Protein AF-A0A377ZDM0-F1 (afdb_monomer_lite)

Secondary structure (DSSP, 8-state):
-PPPSSPPPPPPHHHHHHHHHHHHHHHHHSTT-----HHHHHHHHHHHHHHHHHHHHHHHHHHHHHHHHHHHHHHHHHHHHHHHHHHHHHHHHHHHHHHHHHHHSSSSS----

Organism: Klebsiella pneumoniae subsp. ozaenae (NCBI:txid574)

Radius of gyration: 39.01 Å; chains: 1; bounding box: 46×31×121 Å

Structure (mmCIF, N/CA/C/O backbone):
data_AF-A0A377ZDM0-F1
#
_entry.id   AF-A0A377ZDM0-F1
#
loop_
_atom_site.group_PDB
_atom_site.id
_atom_site.type_symbol
_atom_site.label_atom_id
_atom_site.label_alt_id
_atom_site.label_comp_id
_atom_site.label_asym_id
_atom_site.label_entity_id
_atom_site.label_seq_id
_atom_site.pdbx_PDB_ins_code
_atom_site.Cartn_x
_atom_site.Cartn_y
_atom_site.Cartn_z
_atom_site.occupancy
_atom_site.B_iso_or_equiv
_atom_site.auth_seq_id
_atom_site.auth_comp_id
_atom_site.auth_asym_id
_atom_site.auth_atom_id
_atom_site.pdbx_PDB_model_num
ATOM 1 N N . MET A 1 1 ? -6.040 -19.755 -20.485 1.00 45.75 1 MET A N 1
ATOM 2 C CA . MET A 1 1 ? -5.988 -18.351 -20.020 1.00 45.75 1 MET A CA 1
ATOM 3 C C . MET A 1 1 ? -7.394 -17.954 -19.605 1.00 45.75 1 MET A C 1
ATOM 5 O O . MET A 1 1 ? -8.294 -18.046 -20.429 1.00 45.75 1 MET A O 1
ATOM 9 N N . THR A 1 2 ? -7.614 -17.626 -18.334 1.00 62.78 2 THR A N 1
ATOM 10 C CA . THR A 1 2 ? -8.941 -17.257 -17.813 1.00 62.78 2 THR A CA 1
ATOM 11 C C . THR A 1 2 ? -9.274 -15.840 -18.268 1.00 62.78 2 THR A C 1
ATOM 13 O O . THR A 1 2 ? -8.457 -14.939 -18.086 1.00 62.78 2 THR A O 1
ATOM 16 N N . GLN A 1 3 ? -10.433 -15.632 -18.896 1.00 71.81 3 GLN A N 1
ATOM 17 C CA . GLN A 1 3 ? -10.826 -14.291 -19.329 1.00 71.81 3 GLN A CA 1
ATOM 18 C C . GLN A 1 3 ? -11.047 -13.376 -18.112 1.00 71.81 3 GLN A C 1
ATOM 20 O O . GLN A 1 3 ? -11.645 -13.814 -17.123 1.00 71.81 3 GLN A O 1
ATOM 25 N N . PRO A 1 4 ? -10.592 -12.112 -18.161 1.00 72.88 4 PRO A N 1
ATOM 26 C C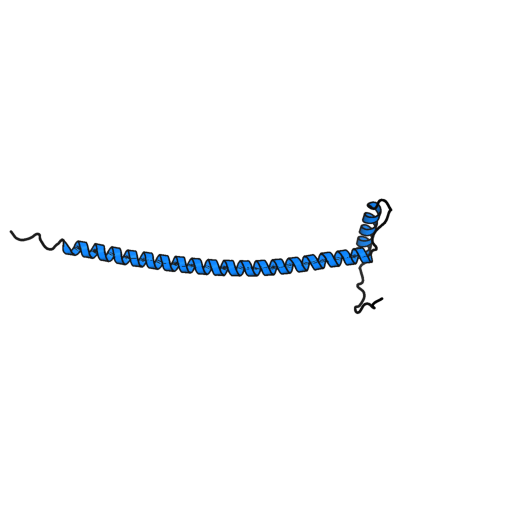A . PRO A 1 4 ? -10.870 -11.153 -17.102 1.00 72.88 4 PRO A CA 1
ATOM 27 C C . PRO A 1 4 ? -12.379 -10.883 -17.022 1.00 72.88 4 PRO A C 1
ATOM 29 O O . PRO A 1 4 ? -13.013 -10.506 -18.002 1.00 72.88 4 PRO A O 1
ATOM 32 N N . THR A 1 5 ? -12.960 -11.058 -15.834 1.00 82.00 5 THR A N 1
ATOM 33 C CA . THR A 1 5 ? -14.405 -10.887 -15.575 1.00 82.00 5 THR A CA 1
ATOM 34 C C . THR A 1 5 ? -14.815 -9.431 -15.331 1.00 82.00 5 THR A C 1
ATOM 36 O O . THR A 1 5 ? -15.992 -9.136 -15.115 1.00 82.00 5 THR A O 1
ATOM 39 N N . LYS A 1 6 ? -13.850 -8.505 -15.324 1.00 85.44 6 LYS A N 1
ATOM 40 C CA . LYS A 1 6 ? -14.031 -7.084 -15.009 1.00 85.44 6 LYS A CA 1
ATOM 41 C C . LYS A 1 6 ? -13.435 -6.215 -16.107 1.00 85.44 6 LYS A C 1
ATOM 43 O O . LYS A 1 6 ? -12.523 -6.632 -16.819 1.00 85.44 6 LYS A O 1
ATOM 48 N N . ARG A 1 7 ? -13.960 -4.990 -16.221 1.00 90.75 7 ARG A N 1
ATOM 49 C CA . ARG A 1 7 ? -13.420 -3.979 -17.136 1.00 90.75 7 ARG A CA 1
ATOM 50 C C . ARG A 1 7 ? -11.947 -3.703 -16.794 1.00 90.75 7 ARG A C 1
ATOM 52 O O . ARG A 1 7 ? -11.626 -3.655 -15.604 1.00 90.75 7 ARG A O 1
ATOM 59 N N . PRO A 1 8 ? -11.074 -3.510 -17.797 1.00 89.38 8 PRO A N 1
ATOM 60 C CA . PRO A 1 8 ? -9.679 -3.166 -17.561 1.00 89.38 8 PRO A CA 1
ATOM 61 C C . PRO A 1 8 ? -9.536 -1.876 -16.752 1.00 89.38 8 PRO A C 1
ATOM 63 O O . PRO A 1 8 ? -10.307 -0.931 -16.929 1.00 89.38 8 PRO A O 1
ATOM 66 N N . ILE A 1 9 ? -8.526 -1.840 -15.885 1.00 90.31 9 ILE A N 1
ATOM 67 C CA . ILE A 1 9 ? -8.127 -0.619 -15.185 1.00 90.31 9 ILE A CA 1
ATOM 68 C C . ILE A 1 9 ? -7.293 0.209 -16.158 1.00 90.31 9 ILE A C 1
ATOM 70 O O . ILE A 1 9 ? -6.299 -0.278 -16.695 1.00 90.31 9 ILE A O 1
ATOM 74 N N . ILE A 1 10 ? -7.709 1.452 -16.384 1.00 94.25 10 ILE A N 1
ATOM 75 C CA . ILE A 1 10 ? -6.989 2.399 -17.233 1.00 94.25 10 ILE A CA 1
ATOM 76 C C . ILE A 1 10 ? -6.149 3.300 -16.334 1.00 94.25 10 ILE A C 1
ATOM 78 O O . ILE A 1 10 ? -6.666 3.877 -15.377 1.00 94.25 10 ILE A O 1
ATOM 82 N N . LEU A 1 11 ? -4.861 3.404 -16.644 1.00 94.50 11 LEU A N 1
ATOM 83 C CA . LEU A 1 11 ? -3.921 4.253 -15.923 1.00 94.50 11 LEU A CA 1
ATOM 84 C C . LEU A 1 11 ? -3.789 5.608 -16.617 1.00 94.50 11 LEU A C 1
ATOM 86 O O . LEU A 1 11 ? -3.846 5.702 -17.844 1.00 94.50 11 LEU A O 1
ATOM 90 N N . SER A 1 12 ? -3.606 6.662 -15.828 1.00 97.38 12 SER A N 1
ATOM 91 C CA . SER A 1 12 ? -3.309 7.992 -16.354 1.00 97.38 12 SER A CA 1
ATOM 92 C C . SER A 1 12 ? -1.879 8.069 -16.894 1.00 97.38 12 SER A C 1
ATOM 94 O O . SER A 1 12 ? -1.015 7.266 -16.534 1.00 97.38 12 SER A O 1
ATOM 96 N N . GLN A 1 13 ? -1.595 9.094 -17.701 1.00 97.19 13 GLN A N 1
ATOM 97 C CA . GLN A 1 13 ? -0.247 9.326 -18.227 1.00 97.19 13 GLN A CA 1
ATOM 98 C C . GLN A 1 13 ? 0.798 9.470 -17.111 1.00 97.19 13 GLN A C 1
ATOM 100 O O . GLN A 1 13 ? 1.893 8.926 -17.207 1.00 97.19 13 GLN A O 1
ATOM 105 N N . ALA A 1 14 ? 0.447 10.171 -16.030 1.00 97.69 14 ALA A N 1
ATOM 106 C CA . ALA A 1 14 ? 1.339 10.352 -14.889 1.00 97.69 14 ALA A CA 1
ATOM 107 C C . ALA A 1 14 ? 1.625 9.024 -14.167 1.00 97.69 14 ALA A C 1
ATOM 109 O O . ALA A 1 14 ? 2.754 8.779 -13.753 1.00 97.69 14 ALA A O 1
ATOM 110 N N . GLN A 1 15 ? 0.618 8.152 -14.045 1.00 97.12 15 GLN A N 1
ATOM 111 C CA . GLN A 1 15 ? 0.784 6.824 -13.450 1.00 97.12 15 GLN A CA 1
ATOM 112 C C . GLN A 1 15 ? 1.669 5.929 -14.321 1.00 97.12 15 GLN A C 1
ATOM 114 O O . GLN A 1 15 ? 2.561 5.270 -13.797 1.00 97.12 15 GLN A O 1
ATOM 119 N N . MET A 1 16 ? 1.471 5.951 -15.642 1.00 97.62 16 MET A N 1
ATOM 120 C CA . MET A 1 16 ? 2.323 5.223 -16.586 1.00 97.62 16 MET A CA 1
ATOM 121 C C . MET A 1 16 ? 3.779 5.690 -16.516 1.00 97.62 16 MET A C 1
ATOM 123 O O . MET A 1 16 ? 4.666 4.863 -16.333 1.00 97.62 16 MET A O 1
ATOM 127 N N . ALA A 1 17 ? 4.023 7.003 -16.549 1.00 97.75 17 ALA A N 1
ATOM 128 C CA . ALA A 1 17 ? 5.371 7.559 -16.440 1.00 97.75 17 ALA A CA 1
ATOM 129 C C . ALA A 1 17 ? 6.060 7.178 -15.115 1.00 97.75 17 ALA A C 1
ATOM 131 O O . ALA A 1 17 ? 7.254 6.884 -15.087 1.00 97.75 17 ALA A O 1
ATOM 132 N N . ALA A 1 18 ? 5.310 7.141 -14.009 1.00 97.56 18 ALA A N 1
ATOM 133 C CA . ALA A 1 18 ? 5.839 6.689 -12.725 1.00 97.56 18 ALA A CA 1
ATOM 134 C C . ALA A 1 18 ? 6.217 5.197 -12.744 1.00 97.56 18 ALA A C 1
ATOM 136 O O . ALA A 1 18 ? 7.271 4.831 -12.226 1.00 97.56 18 ALA A O 1
ATOM 137 N N . LEU A 1 19 ? 5.394 4.342 -13.361 1.00 97.00 19 LEU A N 1
ATOM 138 C CA . LEU A 1 19 ? 5.682 2.911 -13.499 1.00 97.00 19 LEU A CA 1
ATOM 139 C C . LEU A 1 19 ? 6.885 2.646 -14.411 1.00 97.00 19 LEU A C 1
ATOM 141 O O . LEU A 1 19 ? 7.716 1.802 -14.088 1.00 97.00 19 LEU A O 1
ATOM 145 N N . GLU A 1 20 ? 7.011 3.387 -15.512 1.00 97.56 20 GLU A N 1
ATOM 146 C CA . GLU A 1 20 ? 8.177 3.328 -16.401 1.00 97.56 20 GLU A CA 1
ATOM 147 C C . GLU A 1 20 ? 9.456 3.727 -15.670 1.00 97.56 20 GLU A C 1
ATOM 149 O O . GLU A 1 20 ? 10.479 3.055 -15.796 1.00 97.56 20 GLU A O 1
ATOM 154 N N . LYS A 1 21 ? 9.394 4.781 -14.847 1.00 97.50 21 LYS A N 1
ATOM 155 C CA . LYS A 1 21 ? 10.525 5.179 -14.010 1.00 97.50 21 LYS A CA 1
ATOM 156 C C . LYS A 1 21 ? 10.939 4.048 -13.065 1.00 97.50 21 LYS A C 1
ATOM 158 O O . LYS A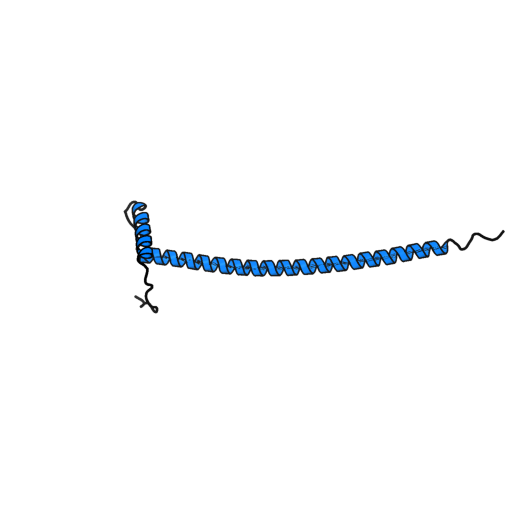 1 21 ? 12.110 3.696 -13.037 1.00 97.50 21 LYS A O 1
ATOM 163 N N . ILE A 1 22 ? 9.987 3.435 -12.357 1.00 96.88 22 ILE A N 1
ATOM 164 C CA . ILE A 1 22 ? 10.272 2.302 -11.460 1.00 96.88 22 ILE A CA 1
ATOM 165 C C . ILE A 1 22 ? 10.913 1.146 -12.235 1.00 96.88 22 ILE A C 1
ATOM 167 O O . ILE A 1 22 ? 11.915 0.592 -11.799 1.00 96.88 22 ILE A O 1
ATOM 171 N N . GLN A 1 23 ? 10.371 0.794 -13.401 1.00 97.19 23 GLN A N 1
ATOM 172 C CA . GLN A 1 23 ? 10.933 -0.269 -14.230 1.00 97.19 23 GLN A CA 1
ATOM 173 C C . GLN A 1 23 ? 12.374 0.037 -14.669 1.00 97.19 23 GLN A C 1
ATOM 175 O O . GLN A 1 23 ? 13.212 -0.865 -14.713 1.00 97.19 23 GLN A O 1
ATOM 180 N N . ASN A 1 24 ? 12.671 1.293 -15.003 1.00 96.69 24 ASN A N 1
ATOM 181 C CA . ASN A 1 24 ? 14.019 1.725 -15.365 1.00 96.69 24 ASN A CA 1
ATOM 182 C C . ASN A 1 24 ? 14.971 1.647 -14.168 1.00 96.69 24 ASN A C 1
ATOM 184 O O . ASN A 1 24 ? 16.047 1.070 -14.303 1.00 96.69 24 ASN A O 1
ATOM 188 N N . ASP A 1 25 ? 14.543 2.123 -13.000 1.00 96.19 25 ASP A N 1
ATOM 189 C CA . ASP A 1 25 ? 15.327 2.053 -11.766 1.00 96.19 25 ASP A CA 1
ATOM 190 C C . ASP A 1 25 ? 15.653 0.588 -11.399 1.00 96.19 25 ASP A C 1
ATOM 192 O O . ASP A 1 25 ? 16.771 0.272 -10.998 1.00 96.19 25 ASP A O 1
ATOM 196 N N . GLU A 1 26 ? 14.703 -0.341 -11.562 1.00 94.69 26 GLU A N 1
ATOM 197 C CA . GLU A 1 26 ? 14.939 -1.776 -11.334 1.00 94.69 26 GLU A CA 1
ATOM 198 C C . GLU A 1 26 ? 15.903 -2.381 -12.362 1.00 94.69 26 GLU A C 1
ATOM 200 O O . GLU A 1 26 ? 16.760 -3.198 -12.015 1.00 94.69 26 GLU A O 1
ATOM 205 N N . ARG A 1 27 ? 15.820 -1.935 -13.619 1.00 95.50 27 ARG A N 1
ATOM 206 C CA . ARG A 1 27 ? 16.733 -2.368 -14.679 1.00 95.50 27 ARG A CA 1
ATOM 207 C C . ARG A 1 27 ? 18.172 -1.962 -14.384 1.00 95.50 27 ARG A C 1
ATOM 209 O O . ARG A 1 27 ? 19.072 -2.769 -14.591 1.00 95.50 27 ARG A O 1
ATOM 216 N N . GLU A 1 28 ? 18.380 -0.740 -13.906 1.00 95.12 28 GLU A N 1
ATOM 217 C CA . GLU A 1 28 ? 19.703 -0.219 -13.547 1.00 95.12 28 GLU A CA 1
ATOM 218 C C . GLU A 1 28 ? 20.318 -0.954 -12.350 1.00 95.12 28 GLU A C 1
ATOM 220 O O . GLU A 1 28 ? 21.528 -1.171 -12.312 1.00 95.12 28 GLU A O 1
ATOM 225 N N . LYS A 1 29 ? 19.493 -1.385 -11.389 1.00 94.19 29 LYS A N 1
ATOM 226 C CA . LYS A 1 29 ? 19.947 -2.163 -10.223 1.00 94.19 29 LYS A CA 1
ATOM 227 C C . LYS A 1 29 ? 20.294 -3.611 -10.563 1.00 94.19 29 LYS A C 1
ATOM 229 O O . LYS A 1 29 ? 21.047 -4.250 -9.829 1.00 94.19 29 LYS A O 1
ATOM 234 N N . SER A 1 30 ? 19.721 -4.156 -11.632 1.00 91.69 30 SER A N 1
ATOM 235 C CA . SER A 1 30 ? 19.952 -5.540 -12.024 1.00 91.69 30 SER A CA 1
ATOM 236 C C . SER A 1 30 ? 21.297 -5.688 -12.754 1.00 91.69 30 SER A C 1
ATOM 238 O O . SER A 1 30 ? 21.480 -5.076 -13.807 1.00 91.69 30 SER A O 1
ATOM 240 N N . PRO A 1 31 ? 22.178 -6.623 -12.345 1.00 90.44 31 PRO A N 1
ATOM 241 C CA . PRO A 1 31 ? 23.441 -6.890 -13.047 1.00 90.44 31 PRO A CA 1
ATOM 242 C C . PRO A 1 31 ? 23.250 -7.367 -14.498 1.00 90.44 31 PRO A C 1
ATOM 244 O O . PRO A 1 31 ? 24.164 -7.262 -15.309 1.00 90.44 31 PRO A O 1
ATOM 247 N N . TYR A 1 32 ? 22.058 -7.866 -14.838 1.00 92.00 32 TYR A N 1
ATOM 248 C CA . TYR A 1 32 ? 21.696 -8.322 -16.184 1.00 92.00 32 TYR A CA 1
ATOM 249 C C . TYR A 1 32 ? 20.799 -7.344 -16.956 1.00 92.00 32 TYR A C 1
ATOM 251 O O . TYR A 1 32 ? 20.301 -7.694 -18.022 1.00 92.00 32 TYR A O 1
ATOM 259 N N . GLY A 1 33 ? 20.522 -6.150 -16.415 1.00 87.38 33 GLY A N 1
ATOM 260 C CA . GLY A 1 33 ? 19.570 -5.223 -17.034 1.00 87.38 33 GLY A CA 1
ATOM 261 C C . GLY A 1 33 ? 18.136 -5.769 -17.134 1.00 87.38 33 GLY A C 1
ATOM 262 O O . GLY A 1 33 ? 17.383 -5.378 -18.026 1.00 87.38 33 GLY A O 1
ATOM 263 N N . ALA A 1 34 ? 17.749 -6.691 -16.251 1.00 90.62 34 ALA A N 1
ATOM 264 C CA . ALA A 1 34 ? 16.397 -7.217 -16.176 1.00 90.62 34 ALA A CA 1
ATOM 265 C C . ALA A 1 34 ? 15.540 -6.343 -15.255 1.00 90.62 34 ALA A C 1
ATOM 267 O O . ALA A 1 34 ? 16.007 -5.861 -14.228 1.00 90.62 34 ALA A O 1
ATOM 268 N N . ALA A 1 35 ? 14.270 -6.174 -15.608 1.00 95.56 35 ALA A N 1
ATOM 269 C CA . ALA A 1 35 ? 13.284 -5.523 -14.759 1.00 95.56 35 ALA A CA 1
ATOM 270 C C . ALA A 1 35 ? 11.927 -6.223 -14.892 1.00 95.56 35 ALA A C 1
ATOM 272 O O . ALA A 1 35 ? 11.623 -6.762 -15.963 1.00 95.56 35 ALA A O 1
ATOM 273 N N . PRO A 1 36 ? 11.095 -6.209 -13.837 1.00 94.75 36 PRO A N 1
ATOM 274 C CA . PRO A 1 36 ? 9.722 -6.689 -13.924 1.00 94.75 36 PRO A CA 1
ATOM 275 C C . PRO A 1 36 ? 8.910 -5.874 -14.939 1.00 94.75 36 PRO A C 1
ATOM 277 O O . PRO A 1 36 ? 9.221 -4.718 -15.241 1.00 94.75 36 PRO A O 1
ATOM 280 N N . SER A 1 37 ? 7.854 -6.475 -15.490 1.00 97.12 37 SER A N 1
ATOM 281 C CA . SER A 1 37 ? 6.982 -5.774 -16.432 1.00 97.12 37 SER A CA 1
ATOM 282 C C . SER A 1 37 ? 6.129 -4.718 -15.716 1.00 97.12 37 SER A C 1
ATOM 284 O O . SER A 1 37 ? 5.819 -4.859 -14.532 1.00 97.12 37 SER A O 1
ATOM 286 N N . ILE A 1 38 ? 5.699 -3.673 -16.431 1.00 95.88 38 ILE A N 1
ATOM 287 C CA . ILE A 1 38 ? 4.803 -2.641 -15.876 1.00 95.88 38 ILE A CA 1
ATOM 288 C C . ILE A 1 38 ? 3.542 -3.250 -15.224 1.00 95.88 38 ILE A C 1
ATOM 290 O O . ILE A 1 38 ? 3.223 -2.860 -14.098 1.00 95.88 38 ILE A O 1
ATOM 294 N N . PRO A 1 39 ? 2.837 -4.220 -15.846 1.00 95.25 39 PRO A N 1
ATOM 295 C CA . PRO A 1 39 ? 1.714 -4.897 -15.198 1.00 95.25 39 PRO A CA 1
ATOM 296 C C . PRO A 1 39 ? 2.075 -5.608 -13.891 1.00 95.25 39 PRO A C 1
ATOM 298 O O . PRO A 1 39 ? 1.266 -5.598 -12.965 1.00 95.25 39 PRO A O 1
ATOM 301 N N . ASP A 1 40 ? 3.259 -6.215 -13.800 1.00 96.31 40 ASP A N 1
ATOM 302 C CA . ASP A 1 40 ? 3.693 -6.919 -12.588 1.00 96.31 40 ASP A CA 1
ATOM 303 C C . ASP A 1 40 ? 4.010 -5.934 -11.462 1.00 96.31 40 ASP A C 1
ATOM 305 O O . ASP A 1 40 ? 3.577 -6.139 -10.329 1.00 96.31 40 ASP A O 1
ATOM 309 N N . ILE A 1 41 ? 4.673 -4.819 -11.788 1.00 96.94 41 ILE A N 1
ATOM 310 C CA . ILE A 1 41 ? 4.916 -3.718 -10.846 1.00 96.94 41 ILE A CA 1
ATOM 311 C C . ILE A 1 41 ? 3.580 -3.174 -10.328 1.00 96.94 41 ILE A C 1
ATOM 313 O O . ILE A 1 41 ? 3.376 -3.075 -9.119 1.00 96.94 41 ILE A O 1
ATOM 317 N N . ALA A 1 42 ? 2.641 -2.867 -11.229 1.00 95.88 42 ALA A N 1
ATOM 318 C CA . ALA A 1 42 ? 1.337 -2.325 -10.858 1.00 95.88 42 ALA A CA 1
ATOM 319 C C . ALA A 1 42 ? 0.544 -3.288 -9.960 1.00 95.88 42 ALA A C 1
ATOM 321 O O . ALA A 1 42 ? -0.030 -2.859 -8.960 1.00 95.88 42 ALA A O 1
ATOM 322 N N . ARG A 1 43 ? 0.539 -4.590 -10.278 1.00 95.62 43 ARG A N 1
ATOM 323 C CA . ARG A 1 43 ? -0.088 -5.614 -9.426 1.00 95.62 43 ARG A CA 1
ATOM 324 C C . ARG A 1 43 ? 0.559 -5.668 -8.050 1.00 95.62 43 ARG A C 1
ATOM 326 O O . ARG A 1 43 ? -0.158 -5.569 -7.063 1.00 95.62 43 ARG A O 1
ATOM 333 N N . GLY A 1 44 ? 1.890 -5.718 -7.986 1.00 96.06 44 GLY A N 1
ATOM 334 C CA . GLY A 1 44 ? 2.617 -5.719 -6.718 1.00 96.06 44 GLY A CA 1
ATOM 335 C C . GLY A 1 44 ? 2.284 -4.501 -5.851 1.00 96.06 44 GLY A C 1
ATOM 336 O O . GLY A 1 44 ? 2.052 -4.638 -4.652 1.00 96.06 44 GLY A O 1
ATOM 337 N N . MET A 1 45 ? 2.169 -3.313 -6.452 1.00 95.75 45 MET A N 1
ATOM 338 C CA . MET A 1 45 ? 1.743 -2.106 -5.735 1.00 95.75 45 MET A CA 1
ATOM 339 C C . MET A 1 45 ? 0.317 -2.222 -5.182 1.00 95.75 45 MET A C 1
ATOM 341 O O . MET A 1 45 ? 0.071 -1.833 -4.039 1.00 95.75 45 MET A O 1
ATOM 345 N N . VAL A 1 46 ? -0.620 -2.749 -5.974 1.00 95.88 46 VAL A N 1
ATOM 346 C CA . VAL A 1 46 ? -2.008 -2.962 -5.538 1.00 95.88 46 VAL A CA 1
ATOM 347 C C . VAL A 1 46 ? -2.066 -3.972 -4.394 1.00 95.88 46 VAL A C 1
ATOM 349 O O . VAL A 1 46 ? -2.737 -3.708 -3.399 1.00 95.88 46 VAL A O 1
ATOM 352 N N . ASP A 1 47 ? -1.326 -5.075 -4.486 1.00 97.12 47 ASP A N 1
ATOM 353 C CA . ASP A 1 47 ? -1.278 -6.101 -3.443 1.00 97.12 47 ASP A CA 1
ATOM 354 C C . ASP A 1 47 ? -0.760 -5.527 -2.118 1.00 97.12 47 ASP A C 1
ATOM 356 O O . ASP A 1 47 ? -1.375 -5.728 -1.067 1.00 97.12 47 ASP A O 1
ATOM 360 N N . ILE A 1 48 ? 0.315 -4.731 -2.164 1.00 96.44 48 ILE A N 1
ATOM 361 C CA . ILE A 1 48 ? 0.864 -4.044 -0.986 1.00 96.44 48 ILE A CA 1
ATOM 362 C C . ILE A 1 48 ? -0.164 -3.074 -0.392 1.00 96.44 48 ILE A C 1
ATOM 364 O O . ILE A 1 48 ? -0.380 -3.067 0.822 1.00 96.44 48 ILE A O 1
ATOM 368 N N . ALA A 1 49 ? -0.823 -2.269 -1.229 1.00 96.44 49 ALA A N 1
ATOM 369 C CA . ALA A 1 49 ? -1.815 -1.302 -0.771 1.00 96.44 49 ALA A CA 1
ATOM 370 C C . ALA A 1 49 ? -3.024 -1.986 -0.109 1.00 96.44 49 ALA A C 1
ATOM 372 O O . ALA A 1 49 ? -3.482 -1.554 0.951 1.00 96.44 49 ALA A O 1
ATOM 373 N N . LEU A 1 50 ? -3.517 -3.079 -0.698 1.00 96.88 50 LEU A N 1
ATOM 374 C CA . LEU A 1 50 ? -4.625 -3.859 -0.149 1.00 96.88 50 LEU A CA 1
ATOM 375 C C . LEU A 1 50 ? -4.241 -4.541 1.169 1.00 96.88 50 LEU A C 1
ATOM 377 O O . LEU A 1 50 ? -5.016 -4.489 2.125 1.00 96.88 50 LEU A O 1
ATOM 381 N N . ALA A 1 51 ? -3.042 -5.123 1.252 1.00 95.88 51 ALA A N 1
ATOM 382 C CA . ALA A 1 51 ? -2.535 -5.728 2.482 1.00 95.88 51 ALA A CA 1
ATOM 383 C C . ALA A 1 51 ? -2.394 -4.692 3.608 1.00 95.88 51 ALA A C 1
ATOM 385 O O . ALA A 1 51 ? -2.798 -4.945 4.745 1.00 95.88 51 ALA A O 1
ATOM 386 N N . TYR A 1 52 ? -1.885 -3.501 3.287 1.00 96.25 52 TYR A N 1
ATOM 387 C CA . TYR A 1 52 ? -1.743 -2.403 4.239 1.00 96.25 52 TYR A CA 1
ATOM 388 C C . TYR A 1 52 ? -3.097 -1.923 4.782 1.00 96.25 52 TYR A C 1
ATOM 390 O O . TYR A 1 52 ? -3.261 -1.769 5.993 1.00 96.25 52 TYR A O 1
ATOM 398 N N . LEU A 1 53 ? -4.092 -1.747 3.907 1.00 95.56 53 LEU A N 1
ATOM 399 C CA . LEU A 1 53 ? -5.452 -1.372 4.309 1.00 95.56 53 LEU A CA 1
ATOM 400 C C . LEU A 1 53 ? -6.111 -2.447 5.180 1.00 95.56 53 LEU A C 1
ATOM 402 O O . LEU A 1 53 ? -6.730 -2.123 6.195 1.00 95.56 53 LEU A O 1
ATOM 406 N N . ALA A 1 54 ? -5.949 -3.723 4.822 1.00 94.00 54 ALA A N 1
ATOM 407 C CA . ALA A 1 54 ? -6.461 -4.833 5.619 1.00 94.00 54 ALA A CA 1
ATOM 408 C C . ALA A 1 54 ? -5.828 -4.854 7.019 1.00 94.00 54 ALA A C 1
ATOM 410 O O . ALA A 1 54 ? -6.541 -4.972 8.019 1.00 94.00 54 ALA A O 1
ATOM 411 N N . ALA A 1 55 ? -4.508 -4.663 7.107 1.00 93.50 55 ALA A N 1
ATOM 412 C CA . ALA A 1 55 ? -3.804 -4.577 8.380 1.00 93.50 55 ALA A CA 1
ATOM 413 C C . ALA A 1 55 ? -4.333 -3.412 9.233 1.00 93.50 55 ALA A C 1
ATOM 415 O O . ALA A 1 55 ? -4.718 -3.627 10.383 1.00 93.50 55 ALA A O 1
ATOM 416 N N . GLN A 1 56 ? -4.461 -2.206 8.668 1.00 92.81 56 GLN A N 1
ATOM 417 C CA . GLN A 1 56 ? -4.994 -1.052 9.401 1.00 92.81 56 GLN A CA 1
ATOM 418 C C . GLN A 1 56 ? -6.407 -1.280 9.951 1.00 92.81 56 GLN A C 1
ATOM 420 O O . GLN A 1 56 ? -6.696 -0.906 11.089 1.00 92.81 56 GLN A O 1
ATOM 425 N N . GLU A 1 57 ? -7.294 -1.900 9.174 1.00 91.69 57 GLU A N 1
ATOM 426 C CA . GLU A 1 57 ? -8.656 -2.186 9.625 1.00 91.69 57 GLU A CA 1
ATOM 427 C C . GLU A 1 57 ? -8.655 -3.169 10.809 1.00 91.69 57 GLU A C 1
ATOM 429 O O . GLU A 1 57 ? -9.386 -2.973 11.785 1.00 91.69 57 GLU A O 1
ATOM 434 N N . THR A 1 58 ? -7.789 -4.189 10.788 1.00 89.31 58 THR A N 1
ATOM 435 C CA . THR A 1 58 ? -7.649 -5.116 11.925 1.00 89.31 58 THR A CA 1
ATOM 436 C C . THR A 1 58 ? -7.098 -4.430 13.176 1.00 89.31 58 THR A C 1
ATOM 438 O O . THR A 1 58 ? -7.629 -4.637 14.271 1.00 89.31 58 THR A O 1
ATOM 441 N N . GLU A 1 59 ? -6.100 -3.555 13.019 1.00 88.50 59 GLU A N 1
ATOM 442 C CA . GLU A 1 59 ? -5.541 -2.742 14.103 1.00 88.50 59 GLU A CA 1
ATOM 443 C C . GLU A 1 59 ? -6.612 -1.846 14.729 1.00 88.50 59 GLU A C 1
ATOM 445 O O . GLU A 1 59 ? -6.799 -1.833 15.948 1.00 88.50 59 GLU A O 1
ATOM 450 N N . LYS A 1 60 ? -7.382 -1.138 13.896 1.00 88.88 60 LYS A N 1
ATOM 451 C CA . LYS A 1 60 ? -8.461 -0.252 14.341 1.00 88.88 60 LYS A CA 1
ATOM 452 C C . LYS A 1 60 ? -9.507 -1.005 15.158 1.00 88.88 60 LYS A C 1
ATOM 454 O O . LYS A 1 60 ? -9.901 -0.536 16.227 1.00 88.88 60 LYS A O 1
ATOM 459 N N . ARG A 1 61 ? -9.926 -2.188 14.697 1.00 85.81 61 ARG A N 1
ATOM 460 C CA . ARG A 1 61 ? -10.881 -3.045 15.419 1.00 85.81 61 ARG A CA 1
ATOM 461 C C . ARG A 1 61 ? -10.325 -3.519 16.754 1.00 85.81 61 ARG A C 1
ATOM 463 O O . ARG A 1 61 ? -11.020 -3.436 17.768 1.00 85.81 61 ARG A O 1
ATOM 470 N N . ARG A 1 62 ? -9.068 -3.965 16.780 1.00 84.62 62 ARG A N 1
ATOM 471 C CA . ARG A 1 62 ? -8.416 -4.409 18.016 1.00 84.62 62 ARG A CA 1
ATOM 472 C C . ARG A 1 62 ? -8.323 -3.274 19.030 1.00 84.62 62 ARG A C 1
ATOM 474 O O . ARG A 1 62 ? -8.673 -3.461 20.192 1.00 84.62 62 ARG A O 1
ATOM 481 N N . ASN A 1 63 ? -7.924 -2.088 18.580 1.00 88.12 63 ASN A N 1
ATOM 482 C CA . ASN A 1 63 ? -7.824 -0.900 19.420 1.00 88.12 63 ASN A CA 1
ATOM 483 C C . ASN A 1 63 ? -9.197 -0.460 19.944 1.00 88.12 63 ASN A C 1
ATOM 485 O O . ASN A 1 63 ? -9.327 -0.149 21.126 1.00 88.12 63 ASN A O 1
ATOM 489 N N . ALA A 1 64 ? -10.242 -0.507 19.113 1.00 85.75 64 ALA A N 1
ATOM 490 C CA . ALA A 1 64 ? -11.609 -0.235 19.551 1.00 85.75 64 ALA A CA 1
ATOM 491 C C . ALA A 1 64 ? -12.061 -1.202 20.661 1.00 85.75 64 ALA A C 1
ATOM 493 O O . ALA A 1 64 ? -12.582 -0.754 21.685 1.00 85.75 64 ALA A O 1
ATOM 494 N N . SER A 1 65 ? -11.794 -2.504 20.500 1.00 85.94 65 SER A N 1
ATOM 495 C CA . SER A 1 65 ? -12.106 -3.529 21.504 1.00 85.94 65 SER A CA 1
ATOM 496 C C . SER A 1 65 ? -11.317 -3.331 22.800 1.00 85.94 65 SER A C 1
ATOM 498 O O . SER A 1 65 ? -11.891 -3.366 23.887 1.00 85.94 65 SER A O 1
ATOM 500 N N . LYS A 1 66 ? -10.007 -3.073 22.702 1.00 87.88 66 LYS A N 1
ATOM 501 C CA . LYS A 1 66 ? -9.141 -2.814 23.861 1.00 87.88 66 LYS A CA 1
ATOM 502 C C . LYS A 1 66 ? -9.611 -1.585 24.636 1.00 87.88 66 LYS A C 1
ATOM 504 O O . LYS A 1 66 ? -9.725 -1.636 25.855 1.00 87.88 66 LYS A O 1
ATOM 509 N N . ASN A 1 67 ? -9.957 -0.509 23.934 1.00 89.06 67 ASN A N 1
ATOM 510 C CA . ASN A 1 67 ? -10.464 0.710 24.557 1.00 89.06 67 ASN A CA 1
ATOM 511 C C . ASN A 1 67 ? -11.816 0.487 25.249 1.00 89.06 67 ASN A C 1
ATOM 513 O O . ASN A 1 67 ? -12.054 1.051 26.313 1.00 89.06 67 ASN A O 1
ATOM 517 N N . ALA A 1 68 ? -12.703 -0.336 24.679 1.00 89.31 68 ALA A N 1
ATOM 518 C CA . ALA A 1 68 ? -13.960 -0.701 25.329 1.00 89.31 68 ALA A CA 1
ATOM 519 C C . ALA A 1 68 ? -13.727 -1.505 26.619 1.00 89.31 68 ALA A C 1
ATOM 521 O O . ALA A 1 68 ? -14.345 -1.198 27.637 1.00 89.31 68 ALA A O 1
ATOM 522 N N . LEU A 1 69 ? -12.796 -2.464 26.592 1.00 90.75 69 LEU A N 1
ATOM 523 C CA . LEU A 1 69 ? -12.422 -3.252 27.765 1.00 90.75 69 LEU A CA 1
ATOM 524 C C . LEU A 1 69 ? -11.813 -2.382 28.869 1.00 90.75 69 LEU A C 1
ATOM 526 O O . LEU A 1 69 ? -12.222 -2.494 30.021 1.00 90.75 69 LEU A O 1
ATOM 530 N N . ILE A 1 70 ? -10.895 -1.477 28.513 1.00 91.06 70 ILE A N 1
ATOM 531 C CA . ILE A 1 70 ? -10.299 -0.527 29.462 1.00 91.06 70 ILE A CA 1
ATOM 532 C C . ILE A 1 70 ? -11.403 0.292 30.129 1.00 91.06 70 ILE A C 1
ATOM 534 O O . ILE A 1 70 ? -11.485 0.305 31.351 1.00 91.06 70 ILE A O 1
ATOM 538 N N . ARG A 1 71 ? -12.307 0.902 29.348 1.00 91.69 71 ARG A N 1
ATOM 539 C CA . ARG A 1 71 ? -13.427 1.685 29.898 1.00 91.69 71 ARG A CA 1
ATOM 540 C C . ARG A 1 71 ? -14.311 0.865 30.837 1.00 91.69 71 ARG A C 1
ATOM 542 O O . ARG A 1 71 ? -14.724 1.376 31.875 1.00 91.69 71 ARG A O 1
ATOM 549 N N . HIS A 1 72 ? -14.605 -0.385 30.481 1.00 94.31 72 HIS A N 1
ATOM 550 C CA . HIS A 1 72 ? -15.389 -1.280 31.326 1.00 94.31 72 HIS A CA 1
ATOM 551 C C . HIS A 1 72 ? -14.678 -1.566 32.654 1.00 94.31 72 HIS A C 1
ATOM 553 O O . HIS A 1 72 ? -15.280 -1.398 33.711 1.00 94.31 72 HIS A O 1
ATOM 559 N N . GLN A 1 73 ? -13.388 -1.916 32.614 1.00 92.62 73 GLN A N 1
ATOM 560 C CA . GLN A 1 73 ? -12.613 -2.184 33.825 1.00 92.62 73 GLN A CA 1
ATOM 561 C C . GLN A 1 73 ? -12.482 -0.938 34.707 1.00 92.62 73 GLN A C 1
ATOM 563 O O . GLN A 1 73 ? -12.702 -1.017 35.909 1.00 92.62 73 GLN A O 1
ATOM 568 N N . THR A 1 74 ? -12.205 0.234 34.124 1.00 93.25 74 THR A N 1
ATOM 569 C CA . THR A 1 74 ? -12.149 1.499 34.873 1.00 93.25 74 THR A CA 1
ATOM 570 C C . THR A 1 74 ? -13.478 1.797 35.566 1.00 93.25 74 THR A C 1
ATOM 572 O O . THR A 1 74 ? -13.486 2.351 36.662 1.00 93.25 74 THR A O 1
ATOM 575 N N . LYS A 1 75 ? -14.614 1.438 34.955 1.00 95.00 75 LYS A N 1
ATOM 576 C CA . LYS A 1 75 ? -15.928 1.590 35.586 1.00 95.00 75 LYS A CA 1
ATOM 577 C C . LYS A 1 75 ? -16.104 0.639 36.773 1.00 95.00 75 LYS A C 1
ATOM 579 O O . LYS A 1 75 ? -16.608 1.080 37.798 1.00 95.00 75 LYS A O 1
ATOM 584 N N . LEU A 1 76 ? -15.690 -0.624 36.647 1.00 95.06 76 LEU A N 1
ATOM 585 C CA . LEU A 1 76 ? -15.753 -1.588 37.751 1.00 95.06 76 LEU A CA 1
ATOM 586 C C . LEU A 1 76 ? -14.905 -1.135 38.942 1.00 95.06 76 LEU A C 1
ATOM 588 O O . LEU A 1 76 ? -15.434 -1.046 40.044 1.00 95.06 76 LEU A O 1
ATOM 592 N N . ASN A 1 77 ? -13.652 -0.742 38.699 1.00 94.25 77 ASN A N 1
ATOM 593 C CA . ASN A 1 77 ? -12.756 -0.267 39.755 1.00 94.25 77 ASN A CA 1
ATOM 594 C C . ASN A 1 77 ? -13.352 0.944 40.499 1.00 94.25 77 ASN A C 1
ATOM 596 O O . ASN A 1 77 ? -13.410 0.946 41.719 1.00 94.25 77 ASN A O 1
ATOM 600 N N . GLN A 1 78 ? -13.905 1.931 39.778 1.00 94.12 78 GLN A N 1
ATOM 601 C CA . GLN A 1 78 ? -14.567 3.086 40.409 1.00 94.12 78 GLN A CA 1
ATOM 602 C C . GLN A 1 78 ? -15.759 2.693 41.297 1.00 94.12 78 GLN A C 1
ATOM 604 O O . GLN A 1 78 ? -16.022 3.340 42.313 1.00 94.12 78 GLN A O 1
ATOM 609 N N . MET A 1 79 ? -16.517 1.663 40.910 1.00 93.88 79 MET A N 1
ATOM 610 C CA . MET A 1 79 ? -17.635 1.169 41.715 1.00 93.88 79 MET A CA 1
ATOM 611 C C . MET A 1 79 ? -17.138 0.459 42.975 1.00 93.88 79 MET A C 1
ATOM 613 O O . MET A 1 79 ? -17.733 0.646 44.032 1.00 93.88 79 MET A O 1
ATOM 617 N N . GLU A 1 80 ? -16.063 -0.321 42.877 1.00 93.38 80 GLU A N 1
ATOM 618 C CA . GLU A 1 80 ? -15.409 -0.950 44.031 1.00 93.38 80 GLU A CA 1
ATOM 619 C C . GLU A 1 80 ? -14.873 0.107 45.002 1.00 93.38 80 GLU A C 1
ATOM 621 O O . GLU A 1 80 ? -15.203 0.056 46.186 1.00 93.38 80 GLU A O 1
ATOM 626 N N . ASP A 1 81 ? -14.175 1.126 44.495 1.00 94.12 81 ASP A N 1
ATOM 627 C CA . ASP A 1 81 ? -13.673 2.249 45.295 1.00 94.12 81 ASP A CA 1
ATOM 628 C C . ASP A 1 81 ? -14.816 2.980 46.019 1.00 94.12 81 ASP A C 1
ATOM 630 O O . ASP A 1 81 ? -14.722 3.298 47.205 1.00 94.12 81 ASP A O 1
ATOM 634 N N . SER A 1 82 ? -15.940 3.199 45.326 1.00 94.56 82 SER A N 1
ATOM 635 C CA . SER A 1 82 ? -17.128 3.837 45.910 1.00 94.56 82 SER A CA 1
ATOM 636 C C . SER A 1 82 ? -17.770 2.981 47.006 1.00 94.56 82 SER A C 1
ATOM 638 O O . SER A 1 82 ? -18.243 3.517 48.009 1.00 94.56 82 SER A O 1
ATOM 640 N N . ARG A 1 83 ? -17.798 1.652 46.833 1.00 93.44 83 ARG A N 1
ATOM 641 C CA . ARG A 1 83 ? -18.309 0.722 47.855 1.00 93.44 83 ARG A CA 1
ATOM 642 C C . ARG A 1 83 ? -17.411 0.716 49.085 1.00 93.44 83 ARG A C 1
ATOM 644 O O . ARG A 1 83 ? -17.926 0.833 50.192 1.00 93.44 83 ARG A O 1
ATOM 651 N N . LEU A 1 84 ? -16.095 0.661 48.888 1.00 93.44 84 LEU A N 1
ATOM 652 C CA . LEU A 1 84 ? -15.119 0.705 49.973 1.00 93.44 84 LEU A CA 1
ATOM 653 C C . LEU A 1 84 ? -15.215 2.019 50.761 1.00 93.44 84 LEU A C 1
ATOM 655 O O . LEU A 1 84 ? -15.198 2.003 51.988 1.00 93.44 84 LEU A O 1
ATOM 659 N N . ALA A 1 85 ? -15.369 3.155 50.075 1.00 92.12 85 ALA A N 1
ATOM 660 C CA . ALA A 1 85 ? -15.549 4.451 50.728 1.00 92.12 85 ALA A CA 1
ATOM 661 C C . ALA A 1 85 ? -16.813 4.489 51.606 1.00 92.12 85 ALA A C 1
ATOM 663 O O . ALA A 1 85 ? -16.791 5.051 52.702 1.00 92.12 85 ALA A O 1
ATOM 664 N N . LEU A 1 86 ? -17.905 3.865 51.153 1.00 92.38 86 LEU A N 1
ATOM 665 C CA . LEU A 1 86 ? -19.139 3.770 51.931 1.00 92.38 86 LEU A CA 1
ATOM 666 C C . LEU A 1 86 ? -18.978 2.863 53.161 1.00 92.38 86 LEU A C 1
ATOM 668 O O . LEU A 1 86 ? -19.464 3.208 54.235 1.00 92.38 86 LEU A O 1
ATOM 672 N N . GLU A 1 87 ? -18.278 1.734 53.027 1.00 93.50 87 GLU A N 1
ATOM 673 C CA . GLU A 1 87 ? -17.953 0.852 54.158 1.00 93.50 87 GLU A CA 1
ATOM 674 C C . GLU A 1 87 ? -17.091 1.574 55.198 1.00 93.50 87 GLU A C 1
ATOM 676 O O . GLU A 1 87 ? -17.434 1.589 56.378 1.00 93.50 87 GLU A O 1
ATOM 681 N N . GLN A 1 88 ? -16.040 2.274 54.762 1.00 93.56 88 GLN A N 1
ATOM 682 C CA . GLN A 1 88 ? -15.185 3.069 55.647 1.00 93.56 88 GLN A CA 1
ATOM 683 C C . GLN A 1 88 ? -15.965 4.172 56.372 1.00 93.56 88 GLN A C 1
ATOM 685 O O . GLN A 1 88 ? -15.730 4.421 57.559 1.00 93.56 88 GLN A O 1
ATOM 690 N N . PHE A 1 89 ? -16.900 4.826 55.676 1.00 94.69 89 PHE A N 1
ATOM 691 C CA . PHE A 1 89 ? -17.784 5.815 56.284 1.00 94.69 89 PHE A CA 1
ATOM 692 C C . PHE A 1 89 ? -18.676 5.178 57.354 1.00 94.69 89 PHE A C 1
ATOM 694 O O . PHE A 1 89 ? -18.719 5.670 58.481 1.00 94.69 89 PHE A O 1
ATOM 701 N N . ASN A 1 90 ? -19.329 4.057 57.042 1.00 93.75 90 ASN A N 1
ATOM 702 C CA . ASN A 1 90 ? -20.176 3.343 57.996 1.00 93.75 90 ASN A CA 1
ATOM 703 C C . ASN A 1 90 ? -19.386 2.903 59.238 1.00 93.75 90 ASN A C 1
ATOM 705 O O . ASN A 1 90 ? -19.820 3.164 60.359 1.00 93.75 90 ASN A O 1
ATOM 709 N N . ASP A 1 91 ? -18.197 2.327 59.061 1.00 94.38 91 ASP A N 1
ATOM 710 C CA . ASP A 1 91 ? -17.317 1.932 60.166 1.00 94.38 91 ASP A CA 1
ATOM 711 C C . ASP A 1 91 ? -16.915 3.123 61.041 1.00 94.38 91 ASP A C 1
ATOM 713 O O . ASP A 1 91 ? -16.801 3.002 62.264 1.00 94.38 91 ASP A O 1
ATOM 717 N N . SER A 1 92 ? -16.692 4.290 60.427 1.00 92.88 92 SER A N 1
ATOM 718 C CA . SER A 1 92 ? -16.423 5.527 61.158 1.00 92.88 92 SER A CA 1
ATOM 719 C C . SER A 1 92 ? -17.607 5.917 62.038 1.00 92.88 92 SER A C 1
ATOM 721 O O . SER A 1 92 ? -17.400 6.196 63.216 1.00 92.88 92 SER A O 1
ATOM 723 N N . ILE A 1 93 ? -18.831 5.900 61.500 1.00 93.12 93 ILE A N 1
ATOM 724 C CA . ILE A 1 93 ? -20.048 6.215 62.262 1.00 93.12 93 ILE A CA 1
ATOM 725 C C . I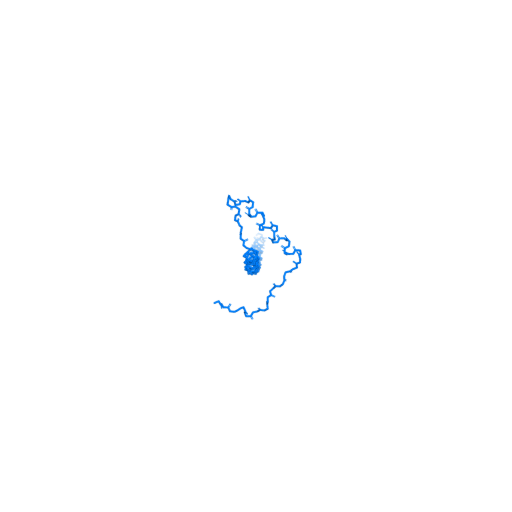LE A 1 93 ? -20.206 5.263 63.452 1.00 93.12 93 ILE A C 1
ATOM 727 O O . ILE A 1 93 ? -20.428 5.720 64.572 1.00 93.12 93 ILE A O 1
ATOM 731 N N . ILE A 1 94 ? -20.035 3.954 63.239 1.00 91.00 94 ILE A N 1
ATOM 732 C CA . ILE A 1 94 ? -20.140 2.952 64.311 1.00 91.00 94 ILE A CA 1
ATOM 733 C C . ILE A 1 94 ? -19.084 3.184 65.397 1.00 91.00 94 ILE A C 1
ATOM 735 O O . ILE A 1 94 ? -19.412 3.158 66.583 1.00 91.00 94 ILE A O 1
ATOM 739 N N . ARG A 1 95 ? -17.827 3.464 65.022 1.0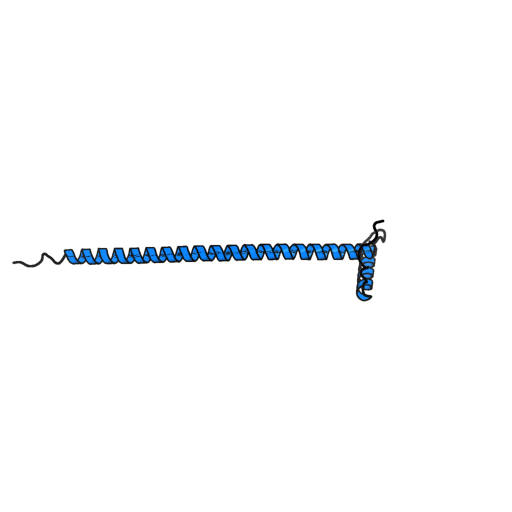0 90.00 95 ARG A N 1
ATOM 740 C CA . ARG A 1 95 ? -16.779 3.808 65.997 1.00 90.00 95 ARG A CA 1
ATOM 741 C C . ARG A 1 95 ? -17.146 5.043 66.816 1.00 90.00 95 ARG A C 1
ATOM 743 O O . ARG A 1 95 ? -17.023 4.991 68.035 1.00 90.00 95 ARG A O 1
ATOM 750 N N . THR A 1 96 ? -17.621 6.113 66.173 1.00 88.69 96 THR A N 1
ATOM 751 C CA . THR A 1 96 ? -18.015 7.352 66.865 1.00 88.69 96 THR A CA 1
ATOM 752 C C . THR A 1 96 ? -19.177 7.128 67.835 1.00 88.69 96 THR A C 1
ATOM 754 O O . THR A 1 96 ? -19.152 7.653 68.949 1.00 88.69 96 THR A O 1
ATOM 757 N N . LEU A 1 97 ? -20.176 6.328 67.450 1.00 85.00 97 LEU A N 1
ATOM 758 C CA . LEU A 1 97 ? -21.292 5.976 68.332 1.00 85.00 97 LEU A CA 1
ATOM 759 C C . LEU A 1 97 ? -20.813 5.196 69.560 1.00 85.00 97 LEU A C 1
ATOM 761 O O . LEU A 1 97 ? -21.149 5.569 70.681 1.00 85.00 97 LEU A O 1
ATOM 765 N N . ASN A 1 98 ? -19.965 4.184 69.365 1.00 82.94 98 ASN A N 1
ATOM 766 C CA . ASN A 1 98 ? -19.428 3.394 70.472 1.00 82.94 98 ASN A CA 1
ATOM 767 C C . ASN A 1 98 ? -18.604 4.250 71.447 1.00 82.94 98 ASN A C 1
ATOM 769 O O . ASN A 1 98 ? -18.759 4.090 72.653 1.00 82.94 98 ASN A O 1
ATOM 773 N N . THR A 1 99 ? -17.784 5.191 70.955 1.00 79.75 99 THR A N 1
ATOM 774 C CA . THR A 1 99 ? -17.026 6.110 71.825 1.00 79.75 99 THR A CA 1
ATOM 775 C C . THR A 1 99 ? -17.931 7.052 72.622 1.00 79.75 99 THR A C 1
ATOM 777 O O . THR A 1 99 ? -17.698 7.258 73.809 1.00 79.75 99 THR A O 1
ATOM 780 N N . ALA A 1 100 ? -18.998 7.573 72.005 1.00 70.75 100 ALA A N 1
ATOM 781 C CA . ALA A 1 100 ? -19.92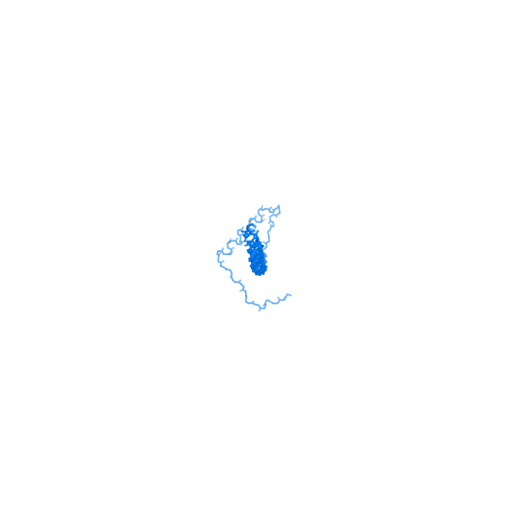9 8.486 72.671 1.00 70.75 100 ALA A CA 1
ATOM 782 C C . ALA A 1 100 ? -20.780 7.794 73.753 1.00 70.75 100 ALA A C 1
ATOM 784 O O . ALA A 1 100 ? -21.195 8.438 74.713 1.00 70.75 100 ALA A O 1
ATOM 785 N N . GLN A 1 101 ? -21.039 6.487 73.622 1.00 60.38 101 GLN A N 1
ATOM 786 C CA . GLN A 1 101 ? -21.750 5.709 74.642 1.00 60.38 101 GLN A CA 1
ATOM 787 C C . GLN A 1 101 ? -20.863 5.350 75.845 1.00 60.38 101 GLN A C 1
ATOM 789 O O . GLN A 1 101 ? -21.357 5.353 76.969 1.00 60.38 101 GLN A O 1
ATOM 794 N N . SER A 1 102 ? -19.561 5.112 75.649 1.00 58.22 102 SER A N 1
ATOM 795 C CA . SER A 1 102 ? -18.619 4.856 76.753 1.00 58.22 102 SER A CA 1
ATOM 796 C C . SER A 1 102 ? -18.360 6.075 77.652 1.00 58.22 102 SER A C 1
ATOM 798 O O . SER A 1 102 ? -18.081 5.901 78.837 1.00 58.22 102 SER A O 1
ATOM 800 N N . ASP A 1 103 ? -18.520 7.296 77.135 1.00 56.09 103 ASP A N 1
ATOM 801 C CA . ASP A 1 103 ? -18.378 8.523 77.933 1.00 56.09 103 ASP A CA 1
ATOM 802 C C . ASP A 1 103 ? -19.630 8.829 78.782 1.00 56.09 103 ASP A C 1
ATOM 804 O O . ASP A 1 103 ? -19.539 9.528 79.787 1.00 56.09 103 ASP A O 1
ATOM 808 N N . ALA A 1 104 ? -20.797 8.261 78.446 1.00 54.47 104 ALA A N 1
ATOM 809 C CA . ALA A 1 104 ? -22.042 8.467 79.194 1.00 5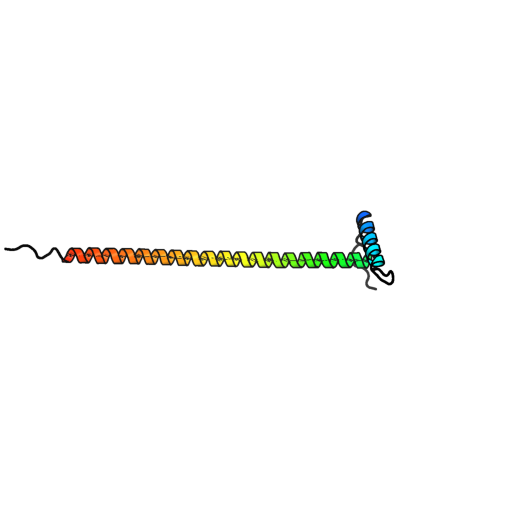4.47 104 ALA A CA 1
ATOM 810 C C . ALA A 1 104 ? -22.188 7.553 80.431 1.00 54.47 104 ALA A C 1
ATOM 812 O O . ALA A 1 104 ? -22.987 7.848 81.318 1.00 54.47 104 ALA A O 1
ATOM 813 N N . GLU A 1 105 ? -21.418 6.462 80.530 1.00 53.88 105 GLU A N 1
ATOM 814 C CA . GLU A 1 105 ? -21.464 5.539 81.680 1.00 53.88 105 GLU A CA 1
ATOM 815 C C . GLU A 1 105 ? -20.524 5.937 82.837 1.00 53.88 105 GLU A C 1
ATOM 817 O O . GLU A 1 105 ? -20.577 5.329 83.907 1.00 53.88 105 GLU A O 1
ATOM 822 N N . THR A 1 106 ? -19.695 6.979 82.681 1.00 53.66 106 THR A N 1
ATOM 823 C CA . THR A 1 106 ? -18.743 7.410 83.726 1.00 53.66 106 THR A CA 1
ATOM 824 C C . THR A 1 106 ? -19.203 8.595 84.582 1.00 53.66 106 THR A C 1
ATOM 826 O O . THR A 1 106 ? -18.551 8.892 85.580 1.00 53.66 106 THR A O 1
ATOM 829 N N . ASP A 1 107 ? -20.367 9.195 84.305 1.00 48.66 107 ASP A N 1
ATOM 830 C CA . ASP A 1 107 ? -20.871 10.371 85.045 1.00 48.66 107 ASP A CA 1
ATOM 831 C C . ASP A 1 107 ? -21.942 10.035 86.109 1.00 48.66 107 ASP A C 1
ATOM 833 O O . ASP A 1 107 ? -22.748 10.863 86.529 1.00 48.66 107 ASP A O 1
ATOM 837 N N . GLY A 1 108 ? -21.968 8.775 86.559 1.00 52.12 108 GLY A N 1
ATOM 838 C CA . GLY A 1 108 ? -22.969 8.240 87.484 1.00 52.12 108 GLY A CA 1
ATOM 839 C C . GLY A 1 108 ? -22.432 7.793 88.844 1.00 52.12 108 GLY A C 1
ATOM 840 O O . GLY A 1 108 ? -23.004 6.870 89.417 1.00 52.12 108 GLY A O 1
ATOM 841 N N . LYS A 1 109 ? -21.326 8.347 89.370 1.00 51.16 109 LYS A N 1
ATOM 842 C CA . LYS A 1 109 ? -20.924 8.083 90.771 1.00 51.16 109 LYS A CA 1
ATOM 843 C C . LYS A 1 109 ? -19.919 9.090 91.347 1.00 51.16 109 LYS A C 1
ATOM 845 O O . LYS A 1 109 ? -18.827 8.725 91.767 1.00 51.16 109 LYS A O 1
ATOM 850 N N . ALA A 1 110 ? -20.292 10.362 91.434 1.00 50.97 110 ALA A N 1
ATOM 851 C CA . ALA A 1 110 ? -19.564 11.316 92.274 1.00 50.97 110 ALA A CA 1
ATOM 852 C C . ALA A 1 110 ? -20.534 12.299 92.934 1.00 50.97 110 ALA A C 1
ATOM 854 O O . ALA A 1 110 ? -20.642 13.456 92.545 1.00 50.97 110 ALA A O 1
ATOM 855 N N . GLY A 1 111 ? -21.268 11.827 93.941 1.00 56.78 111 GLY A N 1
ATOM 856 C CA . GLY A 1 111 ? -22.089 12.723 94.742 1.00 56.78 111 GLY A CA 1
ATOM 857 C C . GLY A 1 111 ? -22.974 12.030 95.760 1.00 56.78 111 GLY A C 1
ATOM 858 O O . GLY A 1 111 ? -24.180 12.042 95.583 1.00 56.78 111 GLY A O 1
ATOM 859 N N . GLU A 1 112 ? -22.403 11.501 96.846 1.00 43.75 112 GLU A N 1
ATOM 860 C CA . GLU A 1 112 ? -23.003 11.716 98.169 1.00 43.75 112 GLU A CA 1
ATOM 861 C C . GLU A 1 112 ? -21.983 11.488 99.297 1.00 43.75 112 GLU A C 1
ATOM 863 O O . GLU A 1 112 ? -21.437 10.399 99.442 1.00 43.75 112 GLU A O 1
ATOM 868 N N . LYS A 1 113 ? -21.708 12.610 99.974 1.00 47.16 113 LYS A N 1
ATOM 869 C CA . LYS A 1 113 ? -21.258 12.882 101.353 1.00 47.16 113 LYS A CA 1
ATOM 870 C C . LYS A 1 113 ? -20.582 11.788 102.180 1.00 47.16 113 LYS A C 1
ATOM 872 O O . LYS A 1 113 ? -21.219 10.757 102.469 1.00 47.16 113 LYS A O 1
#

Sequence (113 aa):
MTQPTKRPIILSQAQMAALEKIQNDEREKSPYGAAPSIPDIARGMVDIALAYLAAQETEKRRNASKNALIRHQTKLNQMEDSRLALEQFNDSIIRTLNTAQSDAETDGKAGEK

Foldseek 3Di:
DDDDPDDDDDDDPVLVVVLVVVQQVQLVVDPNSDGDDSVVVVVVVVVVVVVVVVVVVVVVVVVVVVVVVVVVVVVVVVVVVVVVVVVVVVVVVVVVVVVVVVVVVPPPDDDDD

pLDDT: mean 87.12, std 14.34, range [43.75, 97.75]